Protein AF-A0AAW6G794-F1 (afdb_monomer)

pLDDT: mean 77.41, std 17.8, range [28.81, 96.44]

Nearest PDB structures (foldseek):
  8se8-assembly4_R  TM=3.114E-01  e=2.844E-01  Homo sapiens
  3lgv-assembly1_B  TM=2.637E-01  e=3.004E-01  Escherichia coli K-12
  4rr0-assembly1_C  TM=3.870E-01  e=1.121E+00  Escherichia coli
  2qf0-assembly1_B  TM=2.760E-01  e=1.322E+00  Escherichia coli K-12

Solvent-accessible surface area (backbone atoms only — not comparable to full-atom values): 8657 Å² total; per-residue (Å²): 136,77,88,86,60,62,67,58,38,61,24,42,43,33,36,42,49,79,46,97,88,74,48,74,46,77,78,48,75,46,74,29,38,22,1,35,32,61,84,29,45,64,61,64,48,54,27,34,38,32,68,84,45,63,14,19,84,90,37,98,57,49,34,61,40,28,19,30,80,74,45,20,34,36,27,39,44,44,68,75,60,96,69,94,77,72,93,28,31,42,26,28,48,28,79,59,91,48,24,77,20,26,38,24,31,82,62,56,57,67,52,50,49,51,52,52,52,49,53,54,52,52,52,74,78,36,84,54,42,44,27,40,40,47,46,60,92,58,86,48,80,89,77,85,83,81,78,83,57,73,95,73,93,100

Foldseek 3Di:
DDPDQDFQFKKKKWFWDADPVRDIDTPDIAIWTAARFAPGAAFFDKWWKADKDFQFPPDPNHDQQQADQRGGMWIATGHPDDDPDDPEIEGARGDDGYDNHHTHHPDDPVSSVVVRVVVVVVCVVDRITIMGMDGPPDPGCPDDDPDDGDDDDD

Organism: Bacteroides uniformis (NCBI:txid820)

Radius of gyration: 15.2 Å; Cα contacts (8 Å, |Δi|>4): 359; chains: 1; bounding box: 41×43×36 Å

Mean predicted aligned error: 8.48 Å

Sequence (154 aa):
MREGNSLLGDVTIAFVLNFDDGTSIVLDSFKGVAGGYGNGAPENGDYVTSNYADRGPLSNWYNRGM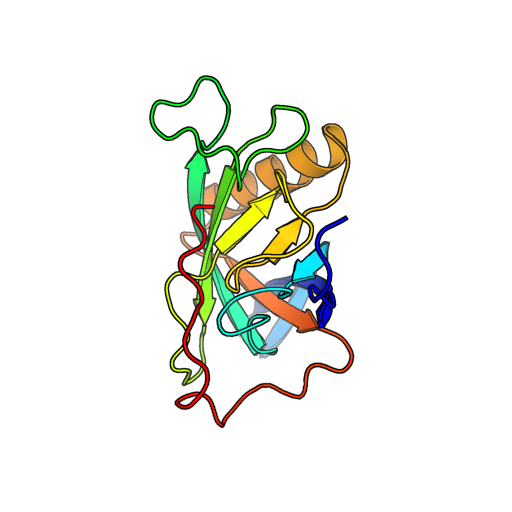THDEIGFSFNLDPQFKTNRSLLRIHPDGNNEGTLGCIGLSGDKNDLIRFRDKLRGYLKLQKGIPTKIYIMNNPNNANWGRKKTPNINE

Structure (mmCIF, N/CA/C/O backbone):
data_AF-A0AAW6G794-F1
#
_entry.id   AF-A0AAW6G794-F1
#
loop_
_atom_site.group_PDB
_atom_site.id
_atom_site.type_symbol
_atom_site.label_atom_id
_atom_site.label_alt_id
_atom_site.label_comp_id
_atom_site.label_asym_id
_atom_site.label_entity_id
_atom_site.label_seq_id
_atom_site.pdbx_PDB_ins_code
_atom_site.Cartn_x
_atom_site.Cartn_y
_atom_site.Cartn_z
_atom_site.occupancy
_atom_site.B_iso_or_equiv
_atom_site.auth_seq_id
_atom_site.auth_comp_id
_atom_site.auth_asym_id
_atom_site.auth_atom_id
_atom_site.pdbx_PDB_model_num
ATOM 1 N N . MET A 1 1 ? 8.277 -24.653 -6.651 1.00 30.03 1 MET A N 1
ATOM 2 C CA . MET A 1 1 ? 7.096 -24.556 -5.768 1.00 30.03 1 MET A CA 1
ATOM 3 C C . MET A 1 1 ? 7.531 -24.980 -4.375 1.00 30.03 1 MET A C 1
ATOM 5 O O . MET A 1 1 ? 8.053 -26.078 -4.249 1.00 30.03 1 MET A O 1
ATOM 9 N N . ARG A 1 2 ? 7.459 -24.102 -3.368 1.00 36.12 2 ARG A N 1
ATOM 10 C CA . ARG A 1 2 ? 7.760 -24.477 -1.975 1.00 36.12 2 ARG A CA 1
ATOM 11 C C . ARG A 1 2 ? 6.433 -24.790 -1.282 1.00 36.12 2 ARG A C 1
ATOM 13 O O . ARG A 1 2 ? 5.591 -23.905 -1.182 1.00 36.12 2 ARG A O 1
ATOM 20 N N . GLU A 1 3 ? 6.246 -26.049 -0.896 1.00 28.81 3 GLU A N 1
ATOM 21 C CA . GLU A 1 3 ? 5.061 -26.539 -0.181 1.00 28.81 3 GLU A CA 1
ATOM 22 C C . GLU A 1 3 ? 4.861 -25.793 1.150 1.00 28.81 3 GLU A C 1
ATOM 24 O O . GLU A 1 3 ? 5.827 -25.521 1.862 1.00 28.81 3 GLU A O 1
ATOM 29 N N . GLY A 1 4 ? 3.602 -25.474 1.482 1.00 39.16 4 GLY A N 1
ATOM 30 C CA . GLY A 1 4 ? 3.194 -24.910 2.780 1.00 39.16 4 GLY A CA 1
ATOM 31 C C . GLY A 1 4 ? 2.690 -23.459 2.780 1.00 39.16 4 GLY A C 1
ATOM 32 O O . GLY A 1 4 ? 2.244 -22.989 3.824 1.00 39.16 4 GLY A O 1
ATOM 33 N N . ASN A 1 5 ? 2.712 -22.759 1.642 1.00 46.12 5 ASN A N 1
ATOM 34 C CA . ASN A 1 5 ? 2.358 -21.334 1.550 1.00 46.12 5 ASN A CA 1
ATOM 35 C C . ASN A 1 5 ? 0.920 -21.158 1.056 1.00 46.12 5 ASN A C 1
ATOM 37 O O . ASN A 1 5 ? 0.680 -20.915 -0.123 1.00 46.12 5 ASN A O 1
ATOM 41 N N . SER A 1 6 ? -0.060 -21.331 1.935 1.00 44.28 6 SER A N 1
ATOM 42 C CA . SER A 1 6 ? -1.441 -20.987 1.595 1.00 44.28 6 SER A CA 1
ATOM 43 C C . SER A 1 6 ? -1.637 -19.478 1.742 1.00 44.28 6 SER A C 1
ATOM 45 O O . SER A 1 6 ? -1.638 -18.955 2.861 1.00 44.28 6 SER A O 1
ATOM 47 N N . LEU A 1 7 ? -1.791 -18.801 0.604 1.00 53.12 7 LEU A N 1
ATOM 48 C CA . LEU A 1 7 ? -2.284 -17.431 0.485 1.00 53.12 7 LEU A CA 1
ATOM 49 C C . LEU A 1 7 ? -3.542 -17.263 1.347 1.00 53.12 7 LEU A C 1
ATOM 51 O O . LEU A 1 7 ? -4.450 -18.091 1.271 1.00 53.12 7 LEU A O 1
ATOM 55 N N . LEU A 1 8 ? -3.589 -16.242 2.208 1.00 54.19 8 LEU A N 1
ATOM 56 C CA . LEU A 1 8 ? -4.699 -16.103 3.162 1.00 54.19 8 LEU A CA 1
ATOM 57 C C . LEU A 1 8 ? -5.935 -15.417 2.558 1.00 54.19 8 LEU A C 1
ATOM 59 O O . LEU A 1 8 ? -7.010 -15.527 3.140 1.00 54.19 8 LEU A O 1
ATOM 63 N N . GLY A 1 9 ? -5.816 -14.783 1.387 1.00 61.81 9 GLY A N 1
ATOM 64 C CA . GLY A 1 9 ? -6.958 -14.339 0.585 1.00 61.81 9 GLY A CA 1
ATOM 65 C C . GLY A 1 9 ? -6.719 -13.043 -0.186 1.00 61.81 9 GLY A C 1
ATOM 66 O O . GLY A 1 9 ? -5.754 -12.316 0.066 1.00 61.81 9 GLY A O 1
ATOM 67 N N . ASP A 1 10 ? -7.638 -12.761 -1.108 1.00 71.06 10 ASP A N 1
ATOM 68 C CA . ASP A 1 10 ? -7.720 -11.482 -1.809 1.00 71.06 10 ASP A CA 1
ATOM 69 C C . ASP A 1 10 ? -8.011 -10.352 -0.814 1.00 71.06 10 ASP A C 1
ATOM 71 O O . ASP A 1 10 ? -8.937 -10.424 0.005 1.00 71.06 10 ASP A O 1
ATOM 75 N N . VAL A 1 11 ? -7.230 -9.279 -0.910 1.00 76.38 11 VAL A N 1
ATOM 76 C CA . VAL A 1 11 ? -7.383 -8.068 -0.104 1.00 76.38 11 VAL A CA 1
ATOM 77 C C . VAL A 1 11 ? -7.947 -6.954 -0.960 1.00 76.38 11 VAL A C 1
ATOM 79 O O . VAL A 1 11 ? -7.436 -6.663 -2.037 1.00 76.38 11 VAL A O 1
ATOM 82 N N . THR A 1 12 ? -8.966 -6.280 -0.442 1.00 82.56 12 THR A N 1
ATOM 83 C CA . THR A 1 12 ? -9.395 -4.973 -0.930 1.00 82.56 12 THR A CA 1
ATOM 84 C C . THR A 1 12 ? -8.825 -3.893 -0.020 1.00 82.56 12 THR A C 1
ATOM 86 O O . THR A 1 12 ? -9.090 -3.865 1.183 1.00 82.56 12 THR A O 1
ATOM 89 N N . ILE A 1 13 ? -8.043 -2.998 -0.615 1.00 83.94 13 ILE A N 1
ATOM 90 C CA . ILE A 1 13 ? -7.502 -1.798 0.020 1.00 83.94 13 ILE A CA 1
ATOM 91 C C . ILE A 1 13 ? -8.355 -0.629 -0.456 1.00 83.94 13 ILE A C 1
ATOM 93 O O . ILE A 1 13 ? -8.355 -0.335 -1.651 1.00 83.94 13 ILE A O 1
ATOM 97 N N . ALA A 1 14 ? -9.067 0.034 0.449 1.00 84.94 14 ALA A N 1
ATOM 98 C CA . ALA A 1 14 ? -9.871 1.208 0.128 1.00 84.94 14 ALA A CA 1
ATOM 99 C C . ALA A 1 14 ? -9.294 2.452 0.807 1.00 84.94 14 ALA A C 1
ATOM 101 O O . ALA A 1 14 ? -9.153 2.488 2.030 1.00 84.94 14 ALA A O 1
ATOM 102 N N . PHE A 1 15 ? -8.994 3.488 0.026 1.00 81.69 15 PHE A N 1
ATOM 103 C CA . PHE A 1 15 ? -8.628 4.801 0.562 1.00 81.69 15 PHE A CA 1
ATOM 104 C C . PHE A 1 15 ? -9.887 5.631 0.728 1.00 81.69 15 PHE A C 1
ATOM 106 O O . PHE A 1 15 ? -10.680 5.731 -0.208 1.00 81.69 15 PHE A O 1
ATOM 113 N N . VAL A 1 16 ? -10.082 6.215 1.907 1.00 83.12 16 VAL A N 1
ATOM 114 C CA . VAL A 1 16 ? -11.325 6.916 2.240 1.00 83.12 16 VAL A CA 1
ATOM 115 C C . VAL A 1 16 ? -11.052 8.354 2.666 1.00 83.12 16 VAL A C 1
ATOM 117 O O . VAL A 1 16 ? -10.059 8.643 3.333 1.00 83.12 16 VAL A O 1
ATOM 120 N N . LEU A 1 17 ? -11.946 9.261 2.279 1.00 75.06 17 LEU A N 1
ATOM 121 C CA . LEU A 1 17 ? -12.092 10.561 2.926 1.00 75.06 17 LEU A CA 1
ATOM 122 C C . LEU A 1 17 ? -13.211 10.456 3.943 1.00 75.06 17 LEU A C 1
ATOM 124 O O . LEU A 1 17 ? -14.290 9.978 3.604 1.00 75.06 17 LEU A O 1
ATOM 128 N N . ASN A 1 18 ? -12.946 10.921 5.157 1.00 76.62 18 ASN A N 1
ATOM 129 C CA . ASN A 1 18 ? -13.949 11.062 6.202 1.00 76.62 18 ASN A CA 1
ATOM 130 C C . ASN A 1 18 ? -14.298 12.542 6.336 1.00 76.62 18 ASN A C 1
ATOM 132 O O . ASN A 1 18 ? -13.401 13.386 6.286 1.00 76.62 18 ASN A O 1
ATOM 136 N N . PHE A 1 19 ? -15.580 12.835 6.507 1.00 69.88 19 PHE A N 1
ATOM 137 C CA . PHE A 1 19 ? -16.106 14.180 6.695 1.00 69.88 19 PHE A CA 1
ATOM 138 C C . PHE A 1 19 ? -16.595 14.358 8.136 1.00 69.88 19 PHE A C 1
ATOM 140 O O . PHE A 1 19 ? -16.931 13.388 8.819 1.00 69.88 19 PHE A O 1
ATOM 147 N N . ASP A 1 20 ? -16.643 15.607 8.600 1.00 76.00 20 ASP A N 1
ATOM 148 C CA . ASP A 1 20 ? -17.020 15.952 9.981 1.00 76.00 20 ASP A CA 1
ATOM 149 C C . ASP A 1 20 ? -18.470 15.571 10.327 1.00 76.00 20 ASP A C 1
ATOM 151 O O . ASP A 1 20 ? -18.814 15.408 11.496 1.00 76.00 20 ASP A O 1
ATOM 155 N N . ASP A 1 21 ? -19.320 15.389 9.313 1.00 76.88 21 ASP A N 1
ATOM 156 C CA . ASP A 1 21 ? -20.700 14.911 9.453 1.00 76.88 21 ASP A CA 1
ATOM 157 C C . ASP A 1 21 ? -20.802 13.387 9.672 1.00 76.88 21 ASP A C 1
ATOM 159 O O . ASP A 1 21 ? -21.901 12.843 9.788 1.00 76.88 21 ASP A O 1
ATOM 163 N N . GLY A 1 22 ? -19.660 12.695 9.744 1.00 71.50 22 GLY A N 1
ATOM 164 C CA . GLY A 1 22 ? -19.572 11.249 9.924 1.00 71.50 22 GLY A CA 1
ATOM 165 C C . GLY A 1 22 ? -19.718 10.448 8.631 1.00 71.50 22 GLY A C 1
ATOM 166 O O . GLY A 1 22 ? -19.711 9.216 8.687 1.00 71.50 22 GLY A O 1
ATOM 167 N N . THR A 1 23 ? -19.840 11.101 7.471 1.00 73.38 23 THR A N 1
ATOM 168 C CA . THR A 1 23 ? -19.871 10.415 6.176 1.00 73.38 23 THR A CA 1
ATOM 169 C C . THR A 1 23 ? -18.463 10.082 5.677 1.00 73.38 23 THR A C 1
ATOM 171 O O . THR A 1 23 ? -17.470 10.714 6.047 1.00 73.38 23 THR A O 1
ATOM 174 N N . SER A 1 24 ? -18.371 9.069 4.809 1.00 76.56 24 SER A N 1
ATOM 175 C CA . SER A 1 24 ? -17.122 8.680 4.154 1.00 76.56 24 SER A CA 1
ATOM 176 C C . SER A 1 24 ? -17.324 8.467 2.658 1.00 76.56 24 SER A C 1
ATOM 178 O O . SER A 1 24 ? -18.320 7.878 2.237 1.00 76.56 24 SER A O 1
ATOM 180 N N . ILE A 1 25 ? -16.341 8.874 1.857 1.00 76.94 25 ILE A N 1
ATOM 181 C CA . ILE A 1 25 ? -16.280 8.579 0.420 1.00 76.94 25 ILE A CA 1
ATOM 182 C C . ILE A 1 25 ? -15.044 7.726 0.146 1.00 76.94 25 ILE A C 1
ATOM 184 O O . ILE A 1 25 ? -13.947 8.045 0.606 1.00 76.94 25 ILE A O 1
ATOM 188 N N . VAL A 1 26 ? -15.210 6.653 -0.631 1.00 82.31 26 VAL A N 1
ATOM 189 C CA . VAL A 1 26 ? -14.084 5.877 -1.168 1.00 82.31 26 VAL A CA 1
ATOM 190 C C . VAL A 1 26 ? -13.452 6.669 -2.310 1.00 82.31 26 VAL A C 1
ATOM 192 O O . VAL A 1 26 ? -14.099 6.932 -3.320 1.00 82.31 26 VAL A O 1
ATOM 195 N N . LEU A 1 27 ? -12.188 7.049 -2.141 1.00 74.81 27 LEU A N 1
ATOM 196 C CA . LEU A 1 27 ? -11.387 7.716 -3.166 1.00 74.81 27 LEU A CA 1
ATOM 197 C C . LEU A 1 27 ? -10.967 6.754 -4.273 1.00 74.81 27 LEU A C 1
ATOM 199 O O . LEU A 1 27 ? -10.977 7.111 -5.448 1.00 74.81 27 LEU A O 1
ATOM 203 N N . ASP A 1 28 ? -10.541 5.558 -3.873 1.00 77.31 28 ASP A N 1
ATOM 204 C CA . ASP A 1 28 ? -10.070 4.513 -4.770 1.00 77.31 28 ASP A CA 1
ATOM 205 C C . ASP A 1 28 ? -10.029 3.164 -4.044 1.00 77.31 28 ASP A C 1
ATOM 207 O O . ASP A 1 28 ? -9.952 3.111 -2.809 1.00 77.31 28 ASP A O 1
ATOM 211 N N . SER A 1 29 ? -10.033 2.079 -4.816 1.00 80.00 29 SER A N 1
ATOM 212 C CA . SER A 1 29 ? -9.905 0.722 -4.296 1.00 80.00 29 SER A CA 1
ATOM 213 C C . SER A 1 29 ? -8.974 -0.120 -5.151 1.00 80.00 29 SER A C 1
ATOM 215 O O . SER A 1 29 ? -9.092 -0.139 -6.376 1.00 80.00 29 SER A O 1
ATOM 217 N N . PHE A 1 30 ? -8.099 -0.877 -4.498 1.00 82.06 30 PHE A N 1
ATOM 218 C CA . PHE A 1 30 ? -7.133 -1.740 -5.164 1.00 82.06 30 PHE A CA 1
ATOM 219 C C . PHE A 1 30 ? -7.186 -3.149 -4.602 1.00 82.06 30 PHE A C 1
ATOM 221 O O . PHE A 1 30 ? -7.478 -3.352 -3.421 1.00 82.06 30 PHE A O 1
ATOM 228 N N . LYS A 1 31 ? -6.876 -4.115 -5.465 1.00 81.38 31 LYS A N 1
ATOM 229 C CA . LYS A 1 31 ? -6.694 -5.506 -5.068 1.00 81.38 31 LYS A CA 1
ATOM 230 C C . LYS A 1 31 ? -5.240 -5.749 -4.688 1.00 81.38 31 LYS A C 1
ATOM 232 O O . LYS A 1 31 ? -4.332 -5.203 -5.312 1.00 81.38 31 LYS A O 1
ATOM 237 N N . GLY A 1 32 ? -5.045 -6.583 -3.683 1.00 78.62 32 GLY A N 1
ATOM 238 C CA . GLY A 1 32 ? -3.744 -7.086 -3.281 1.00 78.62 32 GLY A CA 1
ATOM 239 C C . GLY A 1 32 ? -3.864 -8.479 -2.686 1.00 78.62 32 GLY A C 1
ATOM 240 O O . GLY A 1 32 ? -4.952 -9.044 -2.587 1.00 78.62 32 GLY A O 1
ATOM 241 N N . VAL A 1 33 ? -2.730 -9.001 -2.256 1.00 75.00 33 VAL A N 1
ATOM 242 C CA . VAL A 1 33 ? -2.589 -10.269 -1.5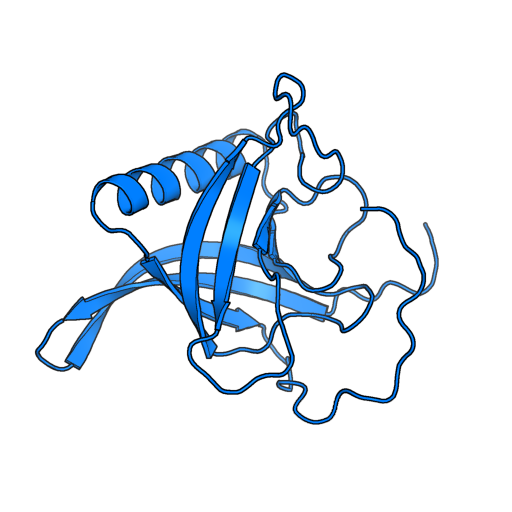52 1.00 75.00 33 VAL A CA 1
ATOM 243 C C . VAL A 1 33 ? -2.024 -9.994 -0.165 1.00 75.00 33 VAL A C 1
ATOM 245 O O . VAL A 1 33 ? -1.231 -9.072 0.033 1.00 75.00 33 VAL A O 1
ATOM 248 N N . ALA A 1 34 ? -2.434 -10.772 0.829 1.00 70.31 34 ALA A N 1
ATOM 249 C CA . ALA A 1 34 ? -1.827 -10.686 2.148 1.00 70.31 34 ALA A CA 1
ATOM 250 C C . ALA A 1 34 ? -1.689 -12.047 2.816 1.00 70.31 34 ALA A C 1
ATOM 252 O O . ALA A 1 34 ? -2.473 -12.973 2.594 1.00 70.31 34 ALA A O 1
ATOM 253 N N . GLY A 1 35 ? -0.698 -12.136 3.703 1.00 62.78 35 GLY A N 1
ATOM 254 C CA . GLY A 1 35 ? -0.391 -13.367 4.417 1.00 62.78 35 GLY A CA 1
ATOM 255 C C . GLY A 1 35 ? 0.387 -14.360 3.560 1.00 62.78 35 GLY A C 1
ATOM 256 O O . GLY A 1 35 ? 0.987 -13.975 2.572 1.00 62.78 35 GLY A O 1
ATOM 257 N N . GLY A 1 36 ? 0.422 -15.626 3.976 1.00 53.88 36 GLY A N 1
ATOM 258 C CA . GLY A 1 36 ? 1.288 -16.662 3.393 1.00 53.88 36 GLY A CA 1
ATOM 259 C C . GLY A 1 36 ? 2.494 -17.006 4.273 1.00 53.88 36 GLY A C 1
ATOM 260 O O . GLY A 1 36 ? 2.955 -18.143 4.239 1.00 53.88 36 GLY A O 1
ATOM 261 N N . TYR A 1 37 ? 2.932 -16.084 5.146 1.00 52.00 37 TYR A N 1
ATOM 262 C CA . TYR A 1 37 ? 4.089 -16.295 6.021 1.00 52.00 37 TYR A CA 1
ATOM 263 C C . TYR A 1 37 ? 3.968 -15.651 7.412 1.00 52.00 37 TYR A C 1
ATOM 265 O O . TYR A 1 37 ? 3.156 -14.760 7.661 1.00 52.00 37 TYR A O 1
ATOM 273 N N . GLY A 1 38 ? 4.813 -16.109 8.340 1.00 57.50 38 GLY A N 1
ATOM 274 C CA . GLY A 1 38 ? 4.993 -15.524 9.669 1.00 57.50 38 GLY A CA 1
ATOM 275 C C . GLY A 1 38 ? 3.716 -15.450 10.504 1.00 57.50 38 GLY A C 1
ATOM 276 O O . GLY A 1 38 ? 3.027 -16.452 10.686 1.00 57.50 38 GLY A O 1
ATOM 277 N N . ASN A 1 39 ? 3.402 -14.259 11.017 1.00 57.94 39 ASN A N 1
ATOM 278 C CA . ASN A 1 39 ? 2.161 -14.039 11.751 1.00 57.94 39 ASN A CA 1
ATOM 279 C C . ASN A 1 39 ? 0.937 -13.978 10.818 1.00 57.94 39 ASN A C 1
ATOM 281 O O . ASN A 1 39 ? -0.112 -13.634 11.307 1.00 57.94 39 ASN A O 1
ATOM 285 N N . GLY A 1 40 ? 1.002 -14.258 9.513 1.00 69.75 40 GLY A N 1
ATOM 286 C CA . GLY A 1 40 ? -0.160 -14.216 8.609 1.00 69.75 40 GLY A CA 1
ATOM 287 C C . GLY A 1 40 ? -0.597 -12.799 8.213 1.00 69.75 40 GLY A C 1
ATOM 288 O O . GLY A 1 40 ? 0.078 -11.821 8.538 1.00 69.75 40 GLY A O 1
ATOM 289 N N . ALA A 1 41 ? -1.724 -12.689 7.503 1.00 73.81 41 ALA A N 1
ATOM 290 C CA . ALA A 1 41 ? -2.269 -11.434 6.971 1.00 73.81 41 ALA A CA 1
ATOM 291 C C . ALA A 1 41 ? -2.526 -10.373 8.070 1.00 73.81 41 ALA A C 1
ATOM 293 O O . ALA A 1 41 ? -2.713 -10.739 9.237 1.00 73.81 41 ALA A O 1
ATOM 294 N N . PRO A 1 42 ? -2.537 -9.066 7.733 1.00 79.19 42 PRO A N 1
ATOM 295 C CA . PRO A 1 42 ? -3.010 -8.044 8.657 1.00 79.19 42 PRO A CA 1
ATOM 296 C C . PRO A 1 42 ? -4.490 -8.273 8.998 1.00 79.19 42 PRO A C 1
ATOM 298 O O . PRO A 1 42 ? -5.195 -9.032 8.333 1.00 79.19 42 PRO A O 1
ATOM 301 N N . GLU A 1 43 ? -4.951 -7.665 10.084 1.00 85.06 43 GLU A N 1
ATOM 302 C CA . GLU A 1 43 ? -6.352 -7.745 10.503 1.00 85.06 43 GLU A CA 1
ATOM 303 C C . GLU A 1 43 ? -7.216 -6.802 9.644 1.00 85.06 43 GLU A C 1
ATOM 305 O O . GLU A 1 43 ? -6.740 -5.790 9.135 1.00 85.06 43 GLU A O 1
ATOM 310 N N . ASN A 1 44 ? -8.494 -7.122 9.462 1.00 85.56 44 ASN A N 1
ATOM 311 C CA . ASN A 1 44 ? -9.446 -6.186 8.873 1.00 85.56 44 ASN A CA 1
ATOM 312 C C . ASN A 1 44 ? -9.687 -5.029 9.835 1.00 85.56 44 ASN A C 1
ATOM 314 O O . ASN A 1 44 ? -9.835 -5.240 11.040 1.00 85.56 44 ASN A O 1
ATOM 318 N N . GLY A 1 45 ? -9.814 -3.824 9.293 1.00 88.06 45 GLY A N 1
ATOM 319 C CA . GLY A 1 45 ? -10.115 -2.657 10.104 1.00 88.06 45 GLY A CA 1
ATOM 320 C C . GLY A 1 45 ? -9.674 -1.351 9.473 1.00 88.06 45 GLY A C 1
ATOM 321 O O . GLY A 1 45 ? -9.356 -1.275 8.282 1.00 88.06 45 GLY A O 1
ATOM 322 N N . ASP A 1 46 ? -9.679 -0.326 10.318 1.00 91.38 46 ASP A N 1
ATOM 323 C CA . ASP A 1 46 ? -9.257 1.022 9.978 1.00 91.38 46 ASP A CA 1
ATOM 324 C C . ASP A 1 46 ? -7.763 1.208 10.253 1.00 91.38 46 ASP A C 1
ATOM 326 O O . ASP A 1 46 ? -7.239 0.870 11.319 1.00 91.38 46 ASP A O 1
ATOM 330 N N . TYR A 1 47 ? -7.084 1.771 9.265 1.00 93.19 47 TYR A N 1
ATOM 331 C CA . TYR A 1 47 ? -5.658 2.044 9.243 1.00 93.19 47 TYR A CA 1
ATOM 332 C C . TYR A 1 47 ? -5.403 3.475 8.770 1.00 93.19 47 TYR A C 1
ATOM 334 O O . TYR A 1 47 ? -6.254 4.121 8.155 1.00 93.19 47 TYR A O 1
ATOM 342 N N . VAL A 1 48 ? -4.183 3.949 8.994 1.00 94.81 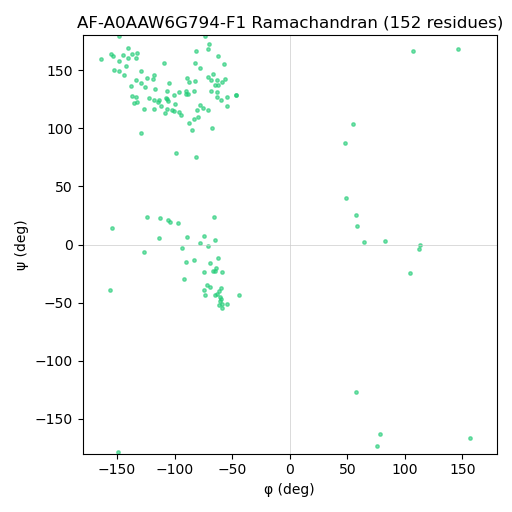48 VAL A N 1
ATOM 343 C CA . VAL A 1 48 ? -3.637 5.128 8.323 1.00 94.81 48 VAL A CA 1
ATOM 344 C C . VAL A 1 48 ? -2.475 4.682 7.446 1.00 94.81 48 VAL A C 1
ATOM 346 O O . VAL A 1 48 ? -1.513 4.094 7.933 1.00 94.81 48 VAL A O 1
ATOM 349 N N . THR A 1 49 ? -2.560 4.973 6.148 1.00 94.81 49 THR A N 1
ATOM 350 C CA . THR A 1 49 ? -1.444 4.767 5.220 1.00 94.81 49 THR A CA 1
ATOM 351 C C . THR A 1 49 ? -0.567 6.011 5.196 1.00 94.81 49 THR A C 1
ATOM 353 O O . THR A 1 49 ? -1.073 7.124 5.031 1.00 94.81 49 THR A O 1
ATOM 356 N N . SER A 1 50 ? 0.744 5.846 5.358 1.00 95.44 50 SER A N 1
ATOM 357 C CA . SER A 1 50 ? 1.694 6.961 5.453 1.00 95.44 50 SER A CA 1
ATOM 358 C C . SER A 1 50 ? 3.073 6.608 4.876 1.00 95.44 50 SER A C 1
ATOM 360 O O . SER A 1 50 ? 3.290 5.497 4.402 1.00 95.44 50 SER A O 1
ATOM 362 N N . ASN A 1 51 ? 4.009 7.565 4.896 1.00 94.00 51 ASN A N 1
ATOM 363 C CA . ASN A 1 51 ? 5.447 7.370 4.653 1.00 94.00 51 ASN A CA 1
ATOM 364 C C . ASN A 1 51 ? 5.823 6.543 3.409 1.00 94.00 51 ASN A C 1
ATOM 366 O O . ASN A 1 51 ? 6.091 5.345 3.487 1.00 94.00 51 ASN A O 1
ATOM 370 N N . TYR A 1 52 ? 5.938 7.218 2.265 1.00 95.50 52 TYR A N 1
ATOM 371 C CA . TYR A 1 52 ? 6.519 6.633 1.056 1.00 95.50 52 TYR A CA 1
ATOM 372 C C . TYR A 1 52 ? 8.024 6.371 1.219 1.00 95.50 52 TYR A C 1
ATOM 374 O O . TYR A 1 52 ? 8.777 7.278 1.575 1.00 95.50 52 TYR A O 1
ATOM 382 N N . ALA A 1 53 ? 8.468 5.171 0.850 1.00 95.44 53 ALA A N 1
ATOM 383 C CA . ALA A 1 53 ? 9.874 4.862 0.616 1.00 95.44 53 ALA A CA 1
ATOM 384 C C . ALA A 1 53 ? 10.065 4.260 -0.779 1.00 95.44 53 ALA A C 1
ATOM 386 O O . ALA A 1 53 ? 9.314 3.371 -1.187 1.00 95.44 53 ALA A O 1
ATOM 387 N N . ASP A 1 54 ? 11.093 4.726 -1.488 1.00 96.44 54 ASP A N 1
ATOM 388 C CA . ASP A 1 54 ? 11.509 4.153 -2.766 1.00 96.44 54 ASP A CA 1
ATOM 389 C C . ASP A 1 54 ? 12.301 2.864 -2.524 1.00 96.44 54 ASP A C 1
ATOM 391 O O . ASP A 1 54 ? 13.337 2.877 -1.849 1.00 96.44 54 ASP A O 1
ATOM 395 N N . ARG A 1 55 ? 11.797 1.753 -3.063 1.00 95.38 55 ARG A N 1
ATOM 396 C CA . ARG A 1 55 ? 12.397 0.420 -2.933 1.00 95.38 55 ARG A CA 1
ATOM 397 C C . ARG A 1 55 ? 12.917 -0.115 -4.256 1.00 95.38 55 ARG A C 1
ATOM 399 O O . ARG A 1 55 ? 13.317 -1.268 -4.269 1.00 95.38 55 ARG A O 1
ATOM 406 N N . GLY A 1 56 ? 12.897 0.675 -5.332 1.00 94.31 56 GLY A N 1
ATOM 407 C CA . GLY A 1 56 ? 13.260 0.218 -6.671 1.00 94.31 56 GLY A CA 1
ATOM 408 C C . GLY A 1 56 ? 14.760 -0.059 -6.849 1.00 94.31 56 GLY A C 1
ATOM 409 O O . GLY A 1 56 ? 15.564 0.338 -6.004 1.00 94.31 56 GLY A O 1
ATOM 410 N N . PRO A 1 57 ? 15.167 -0.707 -7.958 1.00 93.31 57 PRO A N 1
ATOM 411 C CA . PRO A 1 57 ? 16.545 -1.175 -8.179 1.00 93.31 57 PRO A CA 1
ATOM 412 C C . PRO A 1 57 ? 17.625 -0.087 -8.155 1.00 93.31 57 PRO A C 1
ATOM 414 O O . PRO A 1 57 ? 18.788 -0.376 -7.895 1.00 93.31 57 PRO A O 1
ATOM 417 N N . LEU A 1 58 ? 17.246 1.163 -8.432 1.00 94.00 58 LEU A N 1
ATOM 418 C CA . LEU A 1 58 ? 18.150 2.318 -8.429 1.00 94.00 58 LEU A CA 1
ATOM 419 C C . LEU A 1 58 ? 18.177 3.058 -7.079 1.00 94.00 58 LEU A C 1
ATOM 421 O O . LEU A 1 58 ? 18.911 4.031 -6.922 1.00 94.00 58 LEU A O 1
ATOM 425 N N . SER A 1 59 ? 17.365 2.630 -6.110 1.00 94.38 59 SER A N 1
ATOM 426 C CA . SER A 1 59 ? 17.299 3.227 -4.779 1.00 94.38 59 SER A CA 1
ATOM 427 C C . SER A 1 59 ? 18.417 2.687 -3.887 1.00 94.38 59 SER A C 1
ATOM 429 O O . SER A 1 59 ? 18.660 1.483 -3.829 1.00 94.38 59 SER A O 1
ATOM 431 N N . ASN A 1 60 ? 19.011 3.554 -3.063 1.00 93.88 60 ASN A N 1
ATOM 432 C CA . ASN A 1 60 ? 19.902 3.131 -1.972 1.00 93.88 60 ASN A CA 1
ATOM 433 C C . ASN A 1 60 ? 19.186 2.259 -0.919 1.00 93.88 60 ASN A C 1
ATOM 435 O O . ASN A 1 60 ? 19.824 1.706 -0.029 1.00 93.88 60 ASN A O 1
ATOM 439 N N . TRP A 1 61 ? 17.853 2.194 -0.975 1.00 92.31 61 TRP A N 1
ATOM 440 C CA . TRP A 1 61 ? 16.983 1.424 -0.087 1.00 92.31 61 TRP A CA 1
ATOM 441 C C . TRP A 1 61 ? 16.286 0.281 -0.836 1.00 92.31 61 TRP A C 1
ATOM 443 O O . TRP A 1 61 ? 15.220 -0.181 -0.402 1.00 92.31 61 TRP A O 1
ATOM 453 N N . TYR A 1 62 ? 16.883 -0.148 -1.956 1.00 92.81 62 TYR A N 1
ATOM 454 C CA . TYR A 1 62 ? 16.417 -1.264 -2.768 1.00 92.81 62 TYR A CA 1
ATOM 455 C C . TYR A 1 62 ? 16.079 -2.471 -1.893 1.00 92.81 62 TYR A C 1
ATOM 457 O O . TYR A 1 62 ? 16.875 -2.908 -1.059 1.00 92.81 62 TYR A O 1
ATOM 465 N N . ASN A 1 63 ? 14.878 -3.008 -2.087 1.00 89.62 63 ASN A N 1
ATOM 466 C CA . ASN A 1 63 ? 14.464 -4.259 -1.477 1.00 89.62 63 ASN A CA 1
ATOM 467 C C . ASN A 1 63 ? 13.763 -5.103 -2.542 1.00 89.62 63 ASN A C 1
ATOM 469 O O . ASN A 1 63 ? 12.764 -4.682 -3.129 1.00 89.62 63 ASN A O 1
ATOM 473 N N . ARG A 1 64 ? 14.305 -6.300 -2.780 1.00 87.38 64 ARG A N 1
ATOM 474 C CA . ARG A 1 64 ? 13.821 -7.202 -3.824 1.00 87.38 64 ARG A CA 1
ATOM 475 C C . ARG A 1 64 ? 12.442 -7.786 -3.494 1.00 87.38 64 ARG A C 1
ATOM 477 O O . ARG A 1 64 ? 11.640 -7.918 -4.405 1.00 87.38 64 ARG A O 1
ATOM 484 N N . GLY A 1 65 ? 12.140 -8.096 -2.232 1.00 83.56 65 GLY A N 1
ATOM 485 C CA . GLY A 1 65 ? 10.807 -8.544 -1.807 1.00 83.56 65 GLY A CA 1
ATOM 486 C C . GLY A 1 65 ? 9.710 -7.483 -1.970 1.00 83.56 65 GLY A C 1
ATOM 487 O O . GLY A 1 65 ? 8.544 -7.826 -2.130 1.00 83.56 65 GLY A O 1
ATOM 488 N N . MET A 1 66 ? 10.085 -6.200 -2.003 1.00 89.56 66 MET A N 1
ATOM 489 C CA . MET A 1 66 ? 9.188 -5.052 -2.203 1.00 89.56 66 MET A CA 1
ATOM 490 C C . MET A 1 66 ? 9.277 -4.454 -3.617 1.00 89.56 66 MET A C 1
ATOM 492 O O . MET A 1 66 ? 8.919 -3.289 -3.811 1.00 89.56 66 MET A O 1
ATOM 496 N N . THR A 1 67 ? 9.799 -5.208 -4.590 1.00 90.19 67 THR A N 1
ATOM 497 C CA . THR A 1 67 ? 9.975 -4.763 -5.981 1.00 90.19 67 THR A CA 1
ATOM 498 C C . THR A 1 67 ? 9.458 -5.806 -6.958 1.00 90.19 67 THR A C 1
ATOM 500 O O . THR A 1 67 ? 9.982 -6.912 -6.993 1.00 90.19 67 THR A O 1
ATOM 503 N N . HIS A 1 68 ? 8.511 -5.426 -7.813 1.00 89.25 68 HIS A N 1
ATOM 504 C CA . HIS A 1 68 ? 7.971 -6.260 -8.889 1.00 89.25 68 HIS A CA 1
ATOM 505 C C . HIS A 1 68 ? 8.008 -5.475 -10.205 1.00 89.25 68 HIS A C 1
ATOM 507 O O . HIS A 1 68 ? 7.759 -4.271 -10.195 1.00 89.25 68 HIS A O 1
ATOM 513 N N . ASP A 1 69 ? 8.372 -6.113 -11.321 1.00 89.50 69 ASP A N 1
ATOM 514 C CA . ASP A 1 69 ? 8.532 -5.448 -12.629 1.00 89.50 69 ASP A CA 1
ATOM 515 C C . ASP A 1 69 ? 9.391 -4.164 -12.590 1.00 89.50 69 ASP A C 1
ATOM 517 O O . ASP A 1 69 ? 9.088 -3.152 -13.229 1.00 89.50 69 ASP A O 1
ATOM 521 N N . GLU A 1 70 ? 10.475 -4.195 -11.802 1.00 90.88 70 GLU A N 1
ATOM 522 C CA . GLU A 1 70 ? 11.383 -3.061 -11.531 1.00 90.88 70 GLU A CA 1
ATOM 523 C C . GLU A 1 70 ? 10.738 -1.887 -10.774 1.00 90.88 70 GLU A C 1
ATOM 525 O O . GLU A 1 70 ? 11.394 -0.879 -10.497 1.00 90.88 70 GLU A O 1
ATOM 530 N N . ILE A 1 71 ? 9.466 -2.006 -10.400 1.00 94.25 71 ILE A N 1
ATOM 531 C CA . ILE A 1 71 ? 8.747 -1.024 -9.602 1.00 94.25 71 ILE A CA 1
ATOM 532 C C . ILE A 1 71 ? 8.836 -1.439 -8.142 1.00 94.25 71 ILE A C 1
ATOM 534 O O . ILE A 1 71 ? 8.255 -2.439 -7.732 1.00 94.25 71 ILE A O 1
ATOM 538 N N . GLY A 1 72 ? 9.573 -0.655 -7.353 1.00 94.44 72 GLY A N 1
ATOM 539 C CA . GLY A 1 72 ? 9.728 -0.881 -5.921 1.00 94.44 72 GLY A CA 1
ATOM 540 C C . GLY A 1 72 ? 9.272 0.315 -5.102 1.00 94.44 72 GLY A C 1
ATOM 541 O O . GLY A 1 72 ? 9.738 1.437 -5.297 1.00 94.44 72 GLY A O 1
ATOM 542 N N . PHE A 1 73 ? 8.371 0.081 -4.154 1.00 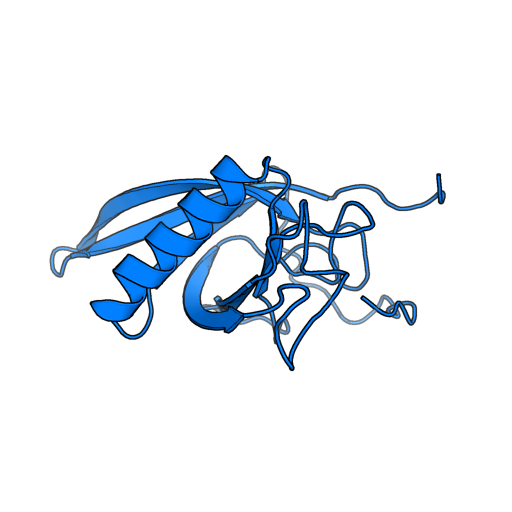95.94 73 PHE A N 1
ATOM 543 C CA . PHE A 1 73 ? 7.957 1.084 -3.178 1.00 95.94 73 PHE A CA 1
ATOM 544 C C . PHE A 1 73 ? 7.429 0.429 -1.909 1.00 95.94 73 PHE A C 1
ATOM 546 O O . PHE A 1 73 ? 7.055 -0.738 -1.905 1.00 95.94 73 PHE A O 1
ATOM 553 N N . SER A 1 74 ? 7.339 1.204 -0.834 1.00 95.31 74 SER A N 1
ATOM 554 C CA . SER A 1 74 ? 6.555 0.813 0.332 1.00 95.31 74 SER A CA 1
ATOM 555 C C . SER A 1 74 ? 5.874 2.013 0.975 1.00 95.31 74 SER A C 1
ATOM 557 O O . SER A 1 74 ? 6.470 3.089 1.031 1.00 95.31 74 SER A O 1
ATOM 559 N N . PHE A 1 75 ? 4.679 1.797 1.515 1.00 95.56 75 PHE A N 1
ATOM 560 C CA . PHE A 1 75 ? 3.980 2.726 2.403 1.00 95.56 75 PHE A CA 1
ATOM 561 C C . PHE A 1 75 ? 3.757 2.059 3.758 1.00 95.56 75 PHE A C 1
ATOM 563 O O . PHE A 1 75 ? 3.481 0.862 3.798 1.00 95.56 75 PHE A O 1
ATOM 570 N N . ASN A 1 76 ? 3.867 2.807 4.851 1.00 95.12 76 ASN A N 1
ATOM 571 C CA . ASN A 1 76 ? 3.466 2.334 6.175 1.00 95.12 76 ASN A CA 1
ATOM 572 C C . ASN A 1 76 ? 1.949 2.143 6.236 1.00 95.12 76 ASN A C 1
ATOM 574 O O . ASN A 1 76 ? 1.207 2.911 5.624 1.00 95.12 76 ASN A O 1
ATOM 578 N N . LEU A 1 77 ? 1.511 1.147 7.002 1.00 92.94 77 LEU A N 1
ATOM 579 C CA . LEU A 1 77 ? 0.109 0.834 7.243 1.00 92.94 77 LEU A CA 1
ATOM 580 C C . LEU A 1 77 ? -0.131 0.711 8.755 1.00 92.94 77 LEU A C 1
ATOM 582 O O . LEU A 1 77 ? 0.097 -0.337 9.354 1.00 92.94 77 LEU A O 1
ATOM 586 N N . ASP A 1 78 ? -0.583 1.792 9.381 1.00 93.31 78 ASP A N 1
ATOM 587 C CA . ASP A 1 78 ? -0.620 1.913 10.839 1.00 93.31 78 ASP A CA 1
ATOM 588 C C . ASP A 1 78 ? -2.043 1.649 11.386 1.00 93.31 78 ASP A C 1
ATOM 590 O O . ASP A 1 78 ? -2.964 2.413 11.073 1.00 93.31 78 ASP A O 1
ATOM 594 N N . PRO A 1 79 ? -2.274 0.580 12.177 1.00 92.00 79 PRO A N 1
ATOM 595 C CA . PRO A 1 79 ? -3.609 0.220 12.666 1.00 92.00 79 PRO A CA 1
ATOM 596 C C . PRO A 1 79 ? -4.172 1.282 13.613 1.00 92.00 79 PRO A C 1
ATOM 598 O O . PRO A 1 79 ? -3.470 1.771 14.494 1.00 92.00 79 PRO A O 1
ATOM 601 N N . GLN A 1 80 ? -5.458 1.606 13.461 1.00 93.38 80 GLN A N 1
ATOM 602 C CA . GLN A 1 80 ? -6.192 2.538 14.335 1.00 93.38 80 GLN A CA 1
ATOM 603 C C . GLN A 1 80 ? -7.000 1.808 15.421 1.00 93.38 80 GLN A C 1
ATOM 605 O O . GLN A 1 80 ? -7.927 2.353 16.015 1.00 93.38 80 GLN A O 1
ATOM 610 N N . PHE A 1 81 ? -6.647 0.553 15.685 1.00 88.12 81 PHE A N 1
ATOM 611 C CA . PHE A 1 81 ? -7.264 -0.318 16.676 1.00 88.12 81 PHE A CA 1
ATOM 612 C C . PHE A 1 81 ? -6.184 -1.073 17.452 1.00 88.12 81 PHE A C 1
ATOM 614 O O . PHE A 1 81 ? -5.021 -1.141 17.049 1.00 88.12 81 PHE A O 1
ATOM 621 N N . LYS A 1 82 ? -6.561 -1.650 18.596 1.00 86.94 82 LYS A N 1
ATOM 622 C CA . LYS A 1 82 ? -5.628 -2.408 19.429 1.00 86.94 82 LYS A CA 1
ATOM 623 C C . LYS A 1 82 ? -5.265 -3.725 18.745 1.00 86.94 82 LYS A C 1
ATOM 625 O O . LYS A 1 82 ? -6.106 -4.605 18.615 1.00 86.94 82 LYS A O 1
ATOM 630 N N . THR A 1 83 ? -3.995 -3.875 18.396 1.00 83.50 83 THR A N 1
ATOM 631 C CA . THR A 1 83 ? -3.416 -5.110 17.860 1.00 83.50 83 THR A CA 1
ATOM 632 C C . THR A 1 83 ? -1.956 -5.229 18.298 1.00 83.50 83 THR A C 1
ATOM 634 O O . THR A 1 83 ? -1.313 -4.236 18.636 1.00 83.50 83 THR A O 1
ATOM 637 N N . ASN A 1 84 ? -1.418 -6.449 18.291 1.00 78.56 84 ASN A N 1
ATOM 638 C CA . ASN A 1 84 ? 0.011 -6.703 18.509 1.00 78.56 84 ASN A CA 1
ATOM 639 C C . ASN A 1 84 ? 0.812 -6.663 17.194 1.00 78.56 84 ASN A C 1
ATOM 641 O O . ASN A 1 84 ? 1.993 -7.010 17.165 1.00 78.56 84 ASN A O 1
ATOM 645 N N . ARG A 1 85 ? 0.162 -6.292 16.087 1.00 79.88 85 ARG A N 1
ATOM 646 C CA . ARG A 1 85 ? 0.766 -6.166 14.763 1.00 79.88 85 ARG A CA 1
ATOM 647 C C . ARG A 1 85 ? 1.444 -4.807 14.623 1.00 79.88 85 ARG A C 1
ATOM 649 O O . ARG A 1 85 ? 0.854 -3.775 14.921 1.00 79.88 85 ARG A O 1
ATOM 656 N N . SER A 1 86 ? 2.676 -4.810 14.131 1.00 81.81 86 SER A N 1
ATOM 657 C CA . SER A 1 86 ? 3.465 -3.604 13.884 1.00 81.81 86 SER A CA 1
ATOM 658 C C . SER A 1 86 ? 4.252 -3.736 12.582 1.00 81.81 86 SER A C 1
ATOM 660 O O . SER A 1 86 ? 4.317 -4.819 12.000 1.00 81.81 86 SER A O 1
ATOM 662 N N . LEU A 1 87 ? 4.830 -2.619 12.122 1.00 85.69 87 LEU A N 1
ATOM 663 C CA . LEU A 1 87 ? 5.678 -2.549 10.923 1.00 85.69 87 LEU A CA 1
ATOM 664 C C . LEU A 1 87 ? 4.992 -3.039 9.634 1.00 85.69 87 LEU A C 1
ATOM 666 O O . LEU A 1 87 ? 5.665 -3.461 8.695 1.00 85.69 87 LEU A O 1
ATOM 670 N N . LEU A 1 88 ? 3.660 -2.966 9.583 1.00 89.81 88 LEU A N 1
ATOM 671 C CA . LEU A 1 88 ? 2.880 -3.353 8.414 1.00 89.81 88 LEU A CA 1
ATOM 672 C C . LEU A 1 88 ? 3.090 -2.339 7.288 1.00 89.81 88 LEU A C 1
ATOM 674 O O . LEU A 1 88 ? 3.231 -1.135 7.529 1.00 89.81 88 LEU A O 1
ATOM 678 N N . ARG A 1 89 ? 3.107 -2.831 6.049 1.00 92.44 89 ARG A N 1
ATOM 679 C CA . ARG A 1 89 ? 3.315 -2.006 4.858 1.00 92.44 89 ARG A CA 1
ATOM 680 C C . ARG A 1 89 ? 2.425 -2.426 3.700 1.00 92.44 89 ARG A C 1
ATOM 682 O O . ARG A 1 89 ? 1.968 -3.563 3.662 1.00 92.44 89 ARG A O 1
ATOM 689 N N . ILE A 1 90 ? 2.249 -1.524 2.739 1.00 92.38 90 ILE A N 1
ATOM 690 C CA . ILE A 1 90 ? 1.757 -1.836 1.392 1.00 92.38 90 ILE A CA 1
ATOM 691 C C . ILE A 1 90 ? 2.934 -1.724 0.420 1.00 92.38 90 ILE A C 1
ATOM 693 O O . ILE A 1 90 ? 3.599 -0.684 0.400 1.00 92.38 90 ILE A O 1
ATOM 697 N N . HIS A 1 91 ? 3.202 -2.765 -0.368 1.00 92.50 91 HIS A N 1
ATOM 698 C CA . HIS A 1 91 ? 4.291 -2.793 -1.352 1.00 92.50 91 HIS A CA 1
ATOM 699 C C . HIS A 1 91 ? 3.996 -3.762 -2.515 1.00 92.50 91 HIS A C 1
ATOM 701 O O . HIS A 1 91 ? 3.130 -4.622 -2.376 1.00 92.50 91 HIS A O 1
ATOM 707 N N . PRO A 1 92 ? 4.696 -3.657 -3.659 1.00 90.81 92 PRO A N 1
ATOM 708 C CA . PRO A 1 92 ? 4.680 -4.684 -4.705 1.00 90.81 92 PRO A CA 1
ATOM 709 C C . PRO A 1 92 ? 5.104 -6.053 -4.171 1.00 90.81 92 PRO A C 1
ATOM 711 O O . PRO A 1 92 ? 6.015 -6.123 -3.345 1.00 90.81 92 PRO A O 1
ATOM 714 N N . ASP A 1 93 ? 4.482 -7.128 -4.651 1.00 84.44 93 ASP A N 1
ATOM 715 C CA . ASP A 1 93 ? 4.865 -8.497 -4.292 1.00 84.44 93 ASP A CA 1
ATOM 716 C C . ASP A 1 93 ? 6.015 -8.993 -5.192 1.00 84.44 93 ASP A C 1
ATOM 718 O O . ASP A 1 93 ? 5.828 -9.341 -6.360 1.00 84.44 93 ASP A O 1
ATOM 722 N N . GLY A 1 94 ? 7.246 -8.926 -4.680 1.00 67.94 94 GLY A N 1
ATOM 723 C CA . GLY A 1 94 ? 8.441 -8.953 -5.521 1.00 67.94 94 GLY A CA 1
ATOM 724 C C . GLY A 1 94 ? 9.070 -10.310 -5.835 1.00 67.94 94 GLY A C 1
ATOM 725 O O . GLY A 1 94 ? 9.911 -10.374 -6.729 1.00 67.94 94 GLY A O 1
ATOM 726 N N . ASN A 1 95 ? 8.745 -11.400 -5.130 1.00 59.75 95 ASN A N 1
ATOM 727 C CA . ASN A 1 95 ? 9.485 -12.662 -5.334 1.00 59.75 95 ASN A CA 1
ATOM 728 C C . ASN A 1 95 ? 8.756 -13.959 -4.963 1.00 59.75 95 ASN A C 1
ATOM 730 O O . ASN A 1 95 ? 8.960 -14.959 -5.648 1.00 59.75 95 ASN A O 1
ATOM 734 N N . ASN A 1 96 ? 7.992 -13.995 -3.870 1.00 54.94 96 ASN A N 1
ATOM 735 C CA . ASN A 1 96 ? 7.215 -15.165 -3.459 1.00 54.94 96 ASN A CA 1
ATOM 736 C C . ASN A 1 96 ? 5.854 -14.670 -3.007 1.00 54.94 96 ASN A C 1
ATOM 738 O O . ASN A 1 96 ? 5.807 -13.805 -2.146 1.00 54.94 96 ASN A O 1
ATOM 742 N N . GLU A 1 97 ? 4.798 -15.257 -3.559 1.00 52.56 97 GLU A N 1
ATOM 743 C CA . GLU A 1 97 ? 3.429 -14.846 -3.281 1.00 52.56 97 GLU A CA 1
ATOM 744 C C . GLU A 1 97 ? 3.151 -14.849 -1.772 1.00 52.56 97 GLU A C 1
ATOM 746 O O . GLU A 1 97 ? 3.264 -15.882 -1.099 1.00 52.56 97 GLU A O 1
ATOM 751 N N . GLY A 1 98 ? 2.806 -13.675 -1.249 1.00 50.91 98 GLY A N 1
ATOM 752 C CA . GLY A 1 98 ? 2.549 -13.475 0.168 1.00 50.91 98 GLY A CA 1
ATOM 753 C C . GLY A 1 98 ? 3.633 -12.704 0.918 1.00 50.91 98 GLY A C 1
ATOM 754 O O . GLY A 1 98 ? 4.742 -12.472 0.457 1.00 50.91 98 GLY A O 1
ATOM 755 N N . THR A 1 99 ? 3.291 -12.278 2.128 1.00 58.53 99 THR A N 1
ATOM 756 C CA . THR A 1 99 ? 4.116 -11.380 2.943 1.00 58.53 99 THR A CA 1
ATOM 757 C C . THR A 1 99 ? 4.207 -11.888 4.381 1.00 58.53 99 THR A C 1
ATOM 759 O O . THR A 1 99 ? 3.315 -12.591 4.873 1.00 58.53 99 THR A O 1
ATOM 762 N N . LEU A 1 100 ? 5.216 -11.432 5.125 1.00 64.38 100 LEU A N 1
ATOM 763 C CA . LEU A 1 100 ? 5.328 -11.513 6.588 1.00 64.38 100 LEU A CA 1
ATOM 764 C C . LEU A 1 100 ? 4.267 -10.674 7.325 1.00 64.38 100 LEU A C 1
ATOM 766 O O . LEU A 1 100 ? 4.452 -10.285 8.481 1.00 64.38 100 LEU A O 1
ATOM 770 N N . GLY A 1 101 ? 3.136 -10.396 6.673 1.00 71.06 101 GLY A N 1
ATOM 771 C CA . GLY A 1 101 ? 2.023 -9.666 7.244 1.00 71.06 101 GLY A CA 1
ATOM 772 C C . GLY A 1 101 ? 1.727 -8.301 6.651 1.00 71.06 101 GLY A C 1
ATOM 773 O O . GLY A 1 101 ? 0.779 -7.661 7.099 1.00 71.06 101 GLY A O 1
ATOM 774 N N . CYS A 1 102 ? 2.505 -7.871 5.665 1.00 84.62 102 CYS A N 1
ATOM 775 C CA . CYS A 1 102 ? 2.235 -6.708 4.828 1.00 84.62 102 CYS A CA 1
ATOM 776 C C . CYS A 1 102 ? 1.101 -6.984 3.821 1.00 84.62 102 CYS A C 1
ATOM 778 O O . CYS A 1 102 ? 0.549 -8.083 3.750 1.00 84.62 102 CYS A O 1
ATOM 780 N N . ILE A 1 103 ? 0.767 -5.993 3.009 1.00 85.50 103 ILE A N 1
ATOM 781 C CA . ILE A 1 103 ? -0.098 -6.155 1.844 1.00 85.50 103 ILE A CA 1
ATOM 782 C C . ILE A 1 103 ? 0.780 -6.081 0.596 1.00 85.50 103 ILE A C 1
ATOM 784 O O . ILE A 1 103 ? 1.407 -5.051 0.341 1.00 85.50 103 ILE A O 1
ATOM 788 N N . GLY A 1 104 ? 0.830 -7.187 -0.143 1.00 87.44 104 GLY A N 1
ATOM 789 C CA . GLY A 1 104 ? 1.496 -7.311 -1.433 1.00 87.44 104 GLY A CA 1
ATOM 790 C C . GLY A 1 104 ? 0.560 -6.904 -2.571 1.00 87.44 104 GLY A C 1
ATOM 791 O O . GLY A 1 104 ? -0.629 -7.214 -2.547 1.00 87.44 104 GLY A O 1
ATOM 792 N N . LEU A 1 105 ? 1.072 -6.202 -3.574 1.00 86.25 105 LEU A N 1
ATOM 793 C CA . LEU A 1 105 ? 0.334 -5.864 -4.793 1.00 86.25 105 LEU A CA 1
ATOM 794 C C . LEU A 1 105 ? 0.849 -6.726 -5.950 1.00 86.25 105 LEU A C 1
ATOM 796 O O . LEU A 1 105 ? 2.044 -6.702 -6.230 1.00 86.25 105 LEU A O 1
ATOM 800 N N . SER A 1 106 ? -0.052 -7.444 -6.623 1.00 77.38 106 SER A N 1
ATOM 801 C CA . SER A 1 106 ? 0.251 -8.406 -7.699 1.00 77.38 106 SER A CA 1
ATOM 802 C C . SER A 1 106 ? -0.102 -7.904 -9.112 1.00 77.38 106 SER A C 1
ATOM 804 O O . SER A 1 106 ? -0.302 -8.698 -10.026 1.00 77.38 106 SER A O 1
ATOM 806 N N . GLY A 1 107 ? -0.219 -6.583 -9.293 1.00 76.44 107 GLY A N 1
ATOM 807 C CA . GLY A 1 107 ? -0.503 -5.959 -10.592 1.00 76.44 107 GLY A CA 1
ATOM 808 C C . GLY A 1 107 ? 0.736 -5.805 -11.478 1.00 76.44 107 GLY A C 1
ATOM 809 O O . GLY A 1 107 ? 1.865 -5.910 -11.000 1.00 76.44 107 GLY A O 1
ATOM 810 N N . ASP A 1 108 ? 0.516 -5.501 -12.758 1.00 86.12 108 ASP A N 1
ATOM 811 C CA . ASP A 1 108 ? 1.602 -5.237 -13.706 1.00 86.12 108 ASP A CA 1
ATOM 812 C C . ASP A 1 108 ? 2.331 -3.908 -13.418 1.00 86.12 108 ASP A C 1
ATOM 814 O O . ASP A 1 108 ? 1.904 -3.080 -12.603 1.00 86.12 108 ASP A O 1
ATOM 818 N N . LYS A 1 109 ? 3.435 -3.657 -14.132 1.00 90.44 109 LYS A N 1
ATOM 819 C CA . LYS A 1 109 ? 4.195 -2.396 -14.061 1.00 90.44 109 LYS A CA 1
ATOM 820 C C . LYS A 1 109 ? 3.320 -1.132 -14.057 1.00 90.44 109 LYS A C 1
ATOM 822 O O . LYS A 1 109 ? 3.590 -0.208 -13.284 1.00 90.44 109 LYS A O 1
ATOM 827 N N . ASN A 1 110 ? 2.286 -1.061 -14.897 1.00 91.44 110 ASN A N 1
ATOM 828 C CA . ASN A 1 110 ? 1.428 0.120 -15.007 1.00 91.44 110 ASN A CA 1
ATOM 829 C C . ASN A 1 110 ? 0.482 0.246 -13.811 1.00 91.44 110 ASN A C 1
ATOM 831 O O . ASN A 1 110 ? 0.274 1.353 -13.307 1.00 91.44 110 ASN A O 1
ATOM 835 N N . ASP A 1 111 ? -0.066 -0.869 -13.333 1.00 88.25 111 ASP A N 1
ATOM 836 C CA . ASP A 1 111 ? -0.885 -0.919 -12.126 1.00 88.25 111 ASP A CA 1
ATOM 837 C C . ASP A 1 111 ? -0.097 -0.460 -10.898 1.00 88.25 111 ASP A C 1
ATOM 839 O O . ASP A 1 111 ? -0.574 0.382 -10.129 1.00 88.25 111 ASP A O 1
ATOM 843 N N . LEU A 1 112 ? 1.138 -0.943 -10.751 1.00 91.44 112 LEU A N 1
ATOM 844 C CA . LEU A 1 112 ? 2.027 -0.586 -9.648 1.00 91.44 112 LEU A CA 1
ATOM 845 C C . LEU A 1 112 ? 2.424 0.895 -9.689 1.00 91.44 112 LEU A C 1
ATOM 847 O O . LEU A 1 112 ? 2.387 1.572 -8.658 1.00 91.44 112 LEU A O 1
ATOM 851 N N . ILE A 1 113 ? 2.751 1.428 -10.871 1.00 93.62 113 ILE A N 1
ATOM 852 C CA . ILE A 1 113 ? 3.019 2.862 -11.062 1.00 93.62 113 ILE A CA 1
ATOM 853 C C . ILE A 1 113 ? 1.782 3.689 -10.699 1.00 93.62 113 ILE A C 1
ATOM 855 O O . ILE A 1 113 ? 1.890 4.644 -9.927 1.00 93.62 113 ILE A O 1
ATOM 859 N N . ARG A 1 114 ? 0.602 3.306 -11.206 1.00 92.06 114 ARG A N 1
ATOM 860 C CA . ARG A 1 114 ? -0.658 4.015 -10.950 1.00 92.06 114 ARG A CA 1
ATOM 861 C C . ARG A 1 114 ? -0.982 4.053 -9.461 1.00 92.06 114 ARG A C 1
ATOM 863 O O . ARG A 1 114 ? -1.318 5.119 -8.948 1.00 92.06 114 ARG A O 1
ATOM 870 N N . PHE A 1 115 ? -0.866 2.919 -8.770 1.00 91.69 115 PHE A N 1
ATOM 871 C CA . PHE A 1 115 ? -1.067 2.838 -7.325 1.00 91.69 115 PHE A CA 1
ATOM 872 C C . PHE A 1 115 ? -0.101 3.768 -6.582 1.00 91.69 115 PHE A C 1
ATOM 874 O O . PHE A 1 115 ? -0.526 4.638 -5.818 1.00 91.69 115 PHE A O 1
ATOM 881 N N . ARG A 1 116 ? 1.205 3.618 -6.848 1.00 94.25 116 ARG A N 1
ATOM 882 C CA . ARG A 1 116 ? 2.269 4.399 -6.209 1.00 94.25 116 ARG A CA 1
ATOM 883 C C . ARG A 1 116 ? 2.024 5.893 -6.367 1.00 94.25 116 ARG A C 1
ATOM 885 O O . ARG A 1 116 ? 2.070 6.632 -5.385 1.00 94.25 116 ARG A O 1
ATOM 892 N N . ASP A 1 117 ? 1.784 6.343 -7.592 1.00 94.56 117 ASP A N 1
ATOM 893 C CA . ASP A 1 117 ? 1.704 7.766 -7.901 1.00 94.56 117 ASP A CA 1
ATOM 894 C C . ASP A 1 117 ? 0.426 8.395 -7.341 1.00 94.56 117 ASP A C 1
ATOM 896 O O . ASP A 1 117 ? 0.485 9.516 -6.829 1.00 94.56 117 ASP A O 1
ATOM 900 N N . LYS A 1 118 ? -0.693 7.656 -7.314 1.00 91.12 118 LYS A N 1
ATOM 901 C CA . LYS A 1 118 ? -1.923 8.097 -6.640 1.00 91.12 118 LYS A CA 1
ATOM 902 C C . LYS A 1 118 ? -1.721 8.295 -5.139 1.00 91.12 118 LYS A C 1
ATOM 904 O O . LYS A 1 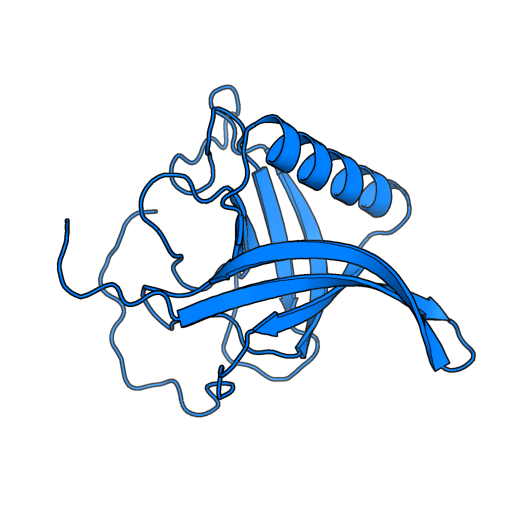118 ? -1.999 9.383 -4.634 1.00 91.12 118 LYS A O 1
ATOM 909 N N . LEU A 1 119 ? -1.173 7.304 -4.431 1.00 91.31 119 LEU A N 1
ATOM 910 C CA . LEU A 1 119 ? -0.936 7.423 -2.985 1.00 91.31 119 LEU A CA 1
ATOM 911 C C . LEU A 1 119 ? 0.053 8.537 -2.664 1.00 91.31 119 LEU A C 1
ATOM 913 O O . LEU A 1 119 ? -0.167 9.320 -1.742 1.00 91.31 119 LEU A O 1
ATOM 917 N N . ARG A 1 120 ? 1.132 8.650 -3.445 1.00 93.19 120 ARG A N 1
ATOM 918 C CA . ARG A 1 120 ? 2.075 9.766 -3.307 1.00 93.19 120 ARG A CA 1
ATOM 919 C C . ARG A 1 120 ? 1.391 11.109 -3.537 1.00 93.19 120 ARG A C 1
ATOM 921 O O . ARG A 1 120 ? 1.730 12.066 -2.851 1.00 93.19 120 ARG A O 1
ATOM 928 N N . GLY A 1 121 ? 0.453 11.191 -4.479 1.00 91.81 121 GLY A N 1
ATOM 929 C CA . GLY A 1 121 ? -0.377 12.372 -4.705 1.00 91.81 121 GLY A CA 1
ATOM 930 C C . GLY A 1 121 ? -1.188 12.747 -3.466 1.00 91.81 121 GLY A C 1
ATOM 931 O O . GLY A 1 121 ? -1.083 13.873 -2.990 1.00 91.81 121 GLY A O 1
ATOM 932 N N . TYR A 1 122 ? -1.917 11.792 -2.888 1.00 89.06 122 TYR A N 1
ATOM 933 C CA . TYR A 1 122 ? -2.685 12.013 -1.660 1.00 89.06 122 TYR A CA 1
ATOM 934 C C . TYR A 1 122 ? -1.797 12.402 -0.466 1.00 89.06 122 TYR A C 1
ATOM 936 O O . TYR A 1 122 ? -2.142 13.325 0.270 1.00 89.06 122 TYR A O 1
ATOM 944 N N . LEU A 1 123 ? -0.620 11.786 -0.309 1.00 90.44 123 LEU A N 1
ATOM 945 C CA . LEU A 1 123 ? 0.318 12.111 0.777 1.00 90.44 123 LEU A CA 1
ATOM 946 C C . LEU A 1 123 ? 0.973 13.496 0.655 1.00 90.44 123 LEU A C 1
ATOM 948 O O . LEU A 1 123 ? 1.525 14.004 1.628 1.00 90.44 123 LEU A O 1
ATOM 952 N N . LYS A 1 124 ? 0.919 14.137 -0.519 1.00 90.31 124 LYS A N 1
ATOM 953 C CA . LYS A 1 124 ? 1.315 15.550 -0.655 1.00 90.31 124 LYS A CA 1
ATOM 954 C C . LYS A 1 124 ? 0.269 16.502 -0.075 1.00 90.31 124 LYS A C 1
ATOM 956 O O . LYS A 1 124 ? 0.616 17.627 0.266 1.00 90.31 124 LYS A O 1
ATOM 961 N N . LEU A 1 125 ? -0.990 16.068 0.009 1.00 87.19 125 LEU A N 1
ATOM 962 C CA . LEU A 1 125 ? -2.108 16.872 0.507 1.00 87.19 125 LEU A CA 1
ATOM 963 C C . LEU A 1 125 ? -2.330 16.679 2.012 1.00 87.19 125 LEU A C 1
ATOM 965 O O . LEU A 1 125 ? -2.773 17.600 2.690 1.00 87.19 125 LEU A O 1
ATOM 969 N N . GLN A 1 126 ? -2.005 15.498 2.543 1.00 86.44 126 GLN A N 1
ATOM 970 C CA . GLN A 1 126 ? -2.177 15.160 3.955 1.00 86.44 126 GLN A CA 1
ATOM 971 C C . GLN A 1 126 ? -1.103 14.182 4.436 1.00 86.44 126 GLN A C 1
ATOM 973 O O . GLN A 1 126 ? -0.626 13.344 3.679 1.00 86.44 126 GLN A O 1
ATOM 978 N N . LYS A 1 127 ? -0.736 14.255 5.721 1.00 84.75 127 LYS A N 1
ATOM 979 C CA . LYS A 1 127 ? 0.346 13.430 6.295 1.00 84.75 127 LYS A CA 1
ATOM 980 C C . LYS A 1 127 ? 0.029 11.930 6.349 1.00 84.75 127 LYS A C 1
ATOM 982 O O . LYS A 1 127 ? 0.949 11.120 6.411 1.00 84.75 127 LYS A O 1
ATOM 987 N N . GLY A 1 128 ? -1.249 11.565 6.335 1.00 90.75 128 GLY A N 1
ATOM 988 C CA . GLY A 1 128 ? -1.706 10.183 6.347 1.00 90.75 128 GLY A CA 1
ATOM 989 C C . GLY A 1 128 ? -3.066 10.066 5.677 1.00 90.75 128 GLY A C 1
ATOM 990 O O . GLY A 1 128 ? -3.843 11.017 5.681 1.00 90.75 128 GLY A O 1
ATOM 991 N N . ILE A 1 129 ? -3.328 8.910 5.077 1.00 92.06 129 ILE A N 1
ATOM 992 C CA . ILE A 1 129 ? -4.555 8.639 4.330 1.00 92.06 129 ILE A CA 1
ATOM 993 C C . ILE A 1 129 ? -5.360 7.602 5.111 1.00 92.06 129 ILE A C 1
ATOM 995 O O . ILE A 1 129 ? -4.866 6.481 5.296 1.00 92.06 129 ILE A O 1
ATOM 999 N N . PRO A 1 130 ? -6.587 7.921 5.554 1.00 92.69 130 PRO A N 1
ATOM 1000 C CA . PRO A 1 130 ? -7.479 6.921 6.118 1.00 92.69 130 PRO A CA 1
ATOM 1001 C C . PRO A 1 130 ? -7.667 5.762 5.133 1.00 92.69 130 PRO A C 1
ATOM 1003 O O . PRO A 1 130 ? -7.961 5.957 3.952 1.00 92.69 130 PRO A O 1
ATOM 1006 N N . THR A 1 131 ? -7.424 4.546 5.607 1.00 91.62 131 THR A N 1
ATOM 1007 C CA . THR A 1 131 ? -7.374 3.342 4.778 1.00 91.62 131 THR A CA 1
ATOM 1008 C C . THR A 1 131 ? -8.170 2.237 5.447 1.00 91.62 131 THR A C 1
ATOM 1010 O O . THR A 1 131 ? -7.926 1.908 6.603 1.00 91.62 131 THR A O 1
ATOM 1013 N N . LYS A 1 132 ? -9.105 1.639 4.714 1.00 89.44 132 LYS A N 1
ATOM 1014 C CA . LYS A 1 132 ? -9.835 0.447 5.143 1.00 89.44 132 LYS A CA 1
ATOM 1015 C C . LYS A 1 132 ? -9.242 -0.779 4.472 1.00 89.44 132 LYS A C 1
ATOM 1017 O O . LYS A 1 132 ? -9.102 -0.811 3.249 1.00 89.44 132 LYS A O 1
ATOM 1022 N N . ILE A 1 133 ? -8.927 -1.784 5.282 1.00 87.00 133 ILE A N 1
ATOM 1023 C CA . ILE A 1 133 ? -8.486 -3.094 4.809 1.00 87.00 133 ILE A CA 1
ATOM 1024 C C . ILE A 1 133 ? -9.619 -4.090 4.997 1.00 87.00 133 ILE A C 1
ATOM 1026 O O . ILE A 1 133 ? -10.118 -4.275 6.110 1.00 87.00 133 ILE A O 1
ATOM 1030 N N . TYR A 1 134 ? -10.006 -4.727 3.894 1.00 83.31 134 TYR A N 1
ATOM 1031 C CA . TYR A 1 134 ? -10.977 -5.808 3.885 1.00 83.31 134 TYR A CA 1
ATOM 1032 C C . TYR A 1 134 ? -10.400 -7.037 3.187 1.00 83.31 134 TYR A C 1
ATOM 1034 O O . TYR A 1 134 ? -10.113 -7.023 1.993 1.00 83.31 134 TYR A O 1
ATOM 1042 N N . ILE A 1 135 ? -10.252 -8.109 3.951 1.00 78.88 135 ILE A N 1
ATOM 1043 C CA . ILE A 1 135 ? -9.751 -9.414 3.545 1.00 78.88 135 ILE A CA 1
ATOM 1044 C C . ILE A 1 135 ? -10.888 -10.398 3.766 1.00 78.88 135 ILE A C 1
ATOM 1046 O O . ILE A 1 135 ? -11.352 -10.598 4.898 1.00 78.88 135 ILE A O 1
ATOM 1050 N N . MET A 1 136 ? -11.352 -10.991 2.672 1.00 70.19 136 MET A N 1
ATOM 1051 C CA . MET A 1 136 ? -12.455 -11.941 2.705 1.00 70.19 136 MET A CA 1
ATOM 1052 C C . MET A 1 136 ? -12.073 -13.163 3.549 1.00 70.19 136 MET A C 1
ATOM 1054 O O . MET A 1 136 ? -10.960 -13.668 3.444 1.00 70.19 136 MET A O 1
ATOM 1058 N N . ASN A 1 137 ? -12.996 -13.639 4.388 1.00 65.50 137 ASN A N 1
ATOM 1059 C CA . ASN A 1 137 ? -12.809 -14.812 5.255 1.00 65.50 137 ASN A CA 1
ATOM 1060 C C . ASN A 1 137 ? -11.624 -14.728 6.240 1.00 65.50 137 ASN A C 1
ATOM 1062 O O . ASN A 1 137 ? -11.235 -15.745 6.813 1.00 65.50 137 ASN A O 1
ATOM 1066 N N . ASN A 1 138 ? -11.068 -13.538 6.489 1.00 71.06 138 ASN A N 1
ATOM 1067 C CA . ASN A 1 138 ? -10.074 -13.347 7.540 1.00 71.06 138 ASN A CA 1
ATOM 1068 C C . ASN A 1 138 ? -10.786 -13.229 8.898 1.00 71.06 138 ASN A C 1
ATOM 1070 O O . ASN A 1 138 ? -11.530 -12.266 9.103 1.00 71.06 138 ASN A O 1
ATOM 1074 N N . PRO A 1 139 ? -10.574 -14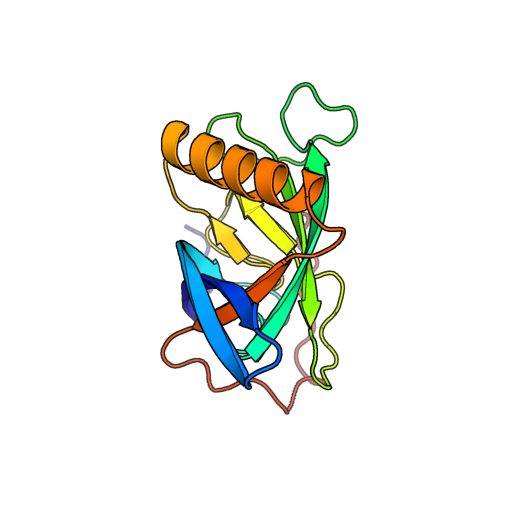.167 9.841 1.00 63.12 139 PRO A N 1
ATOM 1075 C CA . PRO A 1 139 ? -11.252 -14.142 11.133 1.00 63.12 139 PRO A CA 1
ATOM 1076 C C . PRO A 1 139 ? -10.778 -13.013 12.060 1.00 63.12 139 PRO A C 1
ATOM 1078 O O . PRO A 1 139 ? -11.311 -12.914 13.159 1.00 63.12 139 PRO A O 1
ATOM 1081 N N . ASN A 1 140 ? -9.806 -12.186 11.641 1.00 65.94 140 ASN A N 1
ATOM 1082 C CA . ASN A 1 140 ? -9.080 -11.216 12.465 1.00 65.94 140 ASN A CA 1
ATOM 1083 C C . ASN A 1 140 ? -8.443 -11.902 13.679 1.00 65.94 140 ASN A C 1
ATOM 1085 O O . ASN A 1 140 ? -9.089 -12.293 14.647 1.00 65.94 140 ASN A O 1
ATOM 1089 N N . ASN A 1 141 ? -7.137 -12.124 13.619 1.00 57.34 141 ASN A N 1
ATOM 1090 C 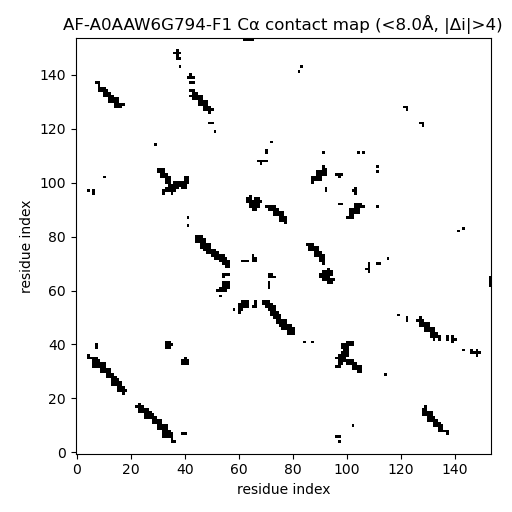CA . ASN A 1 141 ? -6.485 -13.085 14.499 1.00 57.34 141 ASN A CA 1
ATOM 1091 C C . ASN A 1 141 ? -6.184 -12.540 15.909 1.00 57.34 141 ASN A C 1
ATOM 1093 O O . ASN A 1 141 ? -5.032 -12.331 16.286 1.00 57.34 141 ASN A O 1
ATOM 1097 N N . ALA A 1 142 ? -7.220 -12.428 16.738 1.00 51.12 142 ALA A N 1
ATOM 1098 C CA . ALA A 1 142 ? -7.161 -11.934 18.116 1.00 51.12 142 ALA A CA 1
ATOM 1099 C C . ALA A 1 142 ? -6.351 -12.804 19.120 1.00 51.12 142 ALA A C 1
ATOM 1101 O O . ALA A 1 142 ? -6.309 -12.481 20.303 1.00 51.12 142 ALA A O 1
ATOM 1102 N N . ASN A 1 143 ? -5.696 -13.897 18.691 1.00 47.00 143 ASN A N 1
ATOM 1103 C CA . ASN A 1 143 ? -5.090 -14.920 19.572 1.00 47.00 143 ASN A CA 1
ATOM 1104 C C . ASN A 1 143 ? -3.583 -15.192 19.339 1.00 47.00 143 ASN A C 1
ATOM 1106 O O . ASN A 1 143 ? -3.080 -16.278 19.653 1.00 47.00 143 ASN A O 1
ATOM 1110 N N . TRP A 1 144 ? -2.821 -14.257 18.769 1.00 49.88 144 TRP A N 1
ATOM 1111 C CA . TRP A 1 144 ? -1.444 -14.544 18.340 1.00 49.88 144 TRP A CA 1
ATOM 1112 C C . TRP A 1 144 ? -0.356 -14.352 19.410 1.00 49.88 144 TRP A C 1
ATOM 1114 O O . TRP A 1 144 ? 0.092 -13.245 19.690 1.00 49.88 144 TRP A O 1
ATOM 1124 N N . GLY A 1 145 ? 0.119 -15.492 19.935 1.00 39.81 145 GLY A N 1
ATOM 1125 C CA . GLY A 1 145 ? 1.340 -15.637 20.745 1.00 39.81 145 GLY A CA 1
ATOM 1126 C C . GLY A 1 145 ? 1.990 -17.035 20.695 1.00 39.81 145 GLY A C 1
ATOM 1127 O O . GLY A 1 145 ? 2.802 -17.357 21.556 1.00 39.81 145 GLY A O 1
ATOM 1128 N N . ARG A 1 146 ? 1.617 -17.911 19.741 1.00 41.00 146 ARG A N 1
ATOM 1129 C CA . ARG A 1 146 ? 2.017 -19.342 19.749 1.00 41.00 146 ARG A CA 1
ATOM 1130 C C . ARG A 1 146 ? 2.686 -19.898 18.487 1.00 41.00 146 ARG A C 1
ATOM 1132 O O . ARG A 1 146 ? 3.139 -21.038 18.531 1.00 41.00 146 ARG A O 1
ATOM 1139 N N . LYS A 1 147 ? 2.790 -19.162 17.376 1.00 41.78 147 LYS A N 1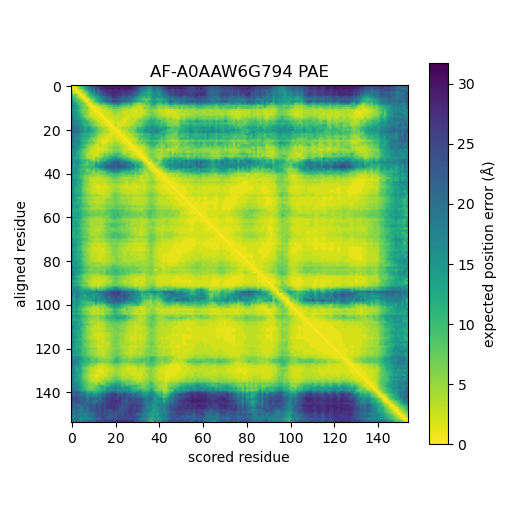
ATOM 1140 C CA . LYS A 1 147 ? 3.492 -19.663 16.179 1.00 41.78 147 LYS A CA 1
ATOM 1141 C C . LYS A 1 147 ? 4.816 -18.927 16.001 1.00 41.78 147 LYS A C 1
ATOM 1143 O O . LYS A 1 147 ? 4.830 -17.728 15.763 1.00 41.78 147 LYS A O 1
ATOM 1148 N N . LYS A 1 148 ? 5.925 -19.662 16.152 1.00 36.94 148 LYS A N 1
ATOM 1149 C CA . LYS A 1 148 ? 7.271 -19.186 15.808 1.00 36.94 148 LYS A CA 1
ATOM 1150 C C . LYS A 1 148 ? 7.312 -18.836 14.321 1.00 36.94 148 LYS A C 1
ATOM 1152 O O . LYS A 1 148 ? 7.031 -19.688 13.481 1.00 36.94 148 LYS A O 1
ATOM 1157 N N . 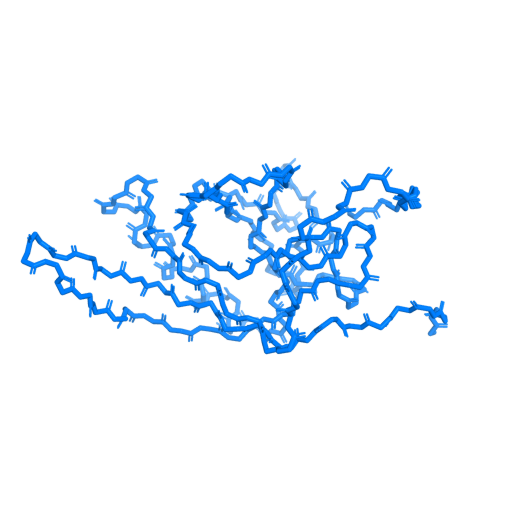THR A 1 149 ? 7.697 -17.605 14.021 1.00 44.88 149 THR A N 1
ATOM 1158 C CA . THR A 1 149 ? 8.058 -17.133 12.684 1.00 44.88 149 THR A CA 1
ATOM 1159 C C . THR A 1 149 ? 9.301 -17.891 12.196 1.00 44.88 149 THR A C 1
ATOM 1161 O O . THR A 1 149 ? 10.305 -17.914 12.913 1.00 44.88 149 THR A O 1
ATOM 1164 N N . PRO A 1 150 ? 9.284 -18.516 11.007 1.00 39.06 150 PRO A N 1
ATOM 1165 C CA . PRO A 1 150 ? 10.513 -18.925 10.335 1.00 39.06 150 PRO A CA 1
ATOM 1166 C C . PRO A 1 150 ? 11.342 -17.680 9.994 1.00 39.06 150 PRO A C 1
ATOM 1168 O O . PRO A 1 150 ? 10.778 -16.664 9.591 1.00 39.06 150 PRO A O 1
ATOM 1171 N N . ASN A 1 151 ? 12.668 -17.755 10.126 1.00 38.69 151 ASN A N 1
ATOM 1172 C CA . ASN A 1 151 ? 13.561 -16.723 9.599 1.00 38.69 151 ASN A CA 1
ATOM 1173 C C . ASN A 1 151 ? 13.489 -16.757 8.068 1.00 38.69 151 ASN A C 1
ATOM 1175 O O . ASN A 1 151 ? 14.098 -17.620 7.436 1.00 38.69 151 ASN A O 1
ATOM 1179 N N . ILE A 1 152 ? 12.730 -15.838 7.483 1.00 42.59 152 ILE A N 1
ATOM 1180 C CA . ILE A 1 152 ? 12.701 -15.600 6.043 1.00 42.59 152 ILE A CA 1
ATOM 1181 C C . ILE A 1 152 ? 13.182 -14.178 5.775 1.00 42.59 152 ILE A C 1
ATOM 1183 O O . ILE A 1 152 ? 12.674 -13.219 6.347 1.00 42.59 152 ILE A O 1
ATOM 1187 N N . ASN A 1 153 ? 14.212 -14.076 4.938 1.00 39.91 153 ASN A N 1
ATOM 1188 C CA . ASN A 1 153 ? 14.735 -12.806 4.457 1.00 39.91 153 ASN A CA 1
ATOM 1189 C C . ASN A 1 153 ? 13.869 -12.365 3.268 1.00 39.91 153 ASN A C 1
ATOM 1191 O O . ASN A 1 153 ? 13.954 -12.992 2.209 1.00 39.91 153 ASN A O 1
ATOM 1195 N N . GLU A 1 154 ? 13.037 -11.338 3.466 1.00 44.50 154 GLU A N 1
ATOM 1196 C CA . GLU A 1 154 ? 12.264 -10.642 2.417 1.00 44.50 154 GLU A CA 1
ATOM 1197 C C . GLU A 1 154 ? 13.070 -9.520 1.736 1.00 44.50 154 GLU A C 1
ATOM 1199 O O . GLU A 1 154 ? 13.592 -8.620 2.442 1.00 44.50 154 GLU A O 1
#

Secondary structure (DSSP, 8-state):
--TT-----EEEEEEEEE-TTS-EEEEEEEEEEE-BSTT-SPPSEEEEEEEEEE-STTSTT--STTEETTEEEEEEEEESS--S--S-EEEE--SSSSBSSSEEE---HHHHHHHHHHHHHHHHH-S-EEEEEEETT----TT-SS-PPP----